Protein AF-A0A953X675-F1 (afdb_monomer_lite)

Radius of gyration: 15.77 Å; chains: 1; bounding box: 31×34×37 Å

Foldseek 3Di:
DDPCCVVDPDPPDDDDDDDDPPDDDDPCRVVVLVVVCVVVVDPHDDDDDQQDDDDPVSHVVRVCVVDPND

pLDDT: mean 90.52, std 8.03, range [54.22, 97.12]

Secondary structure (DSSP, 8-state):
--HHHHHH--TT--------TT----TTHHHHHHHHHHHH--S----------SSHHHHHHHHHHTSTT-

Structure (mmCIF, N/CA/C/O backbone):
data_AF-A0A953X675-F1
#
_entry.id   AF-A0A953X675-F1
#
loop_
_atom_site.group_PDB
_atom_site.id
_atom_site.type_symbol
_atom_site.label_atom_id
_atom_site.label_alt_id
_atom_site.label_comp_id
_atom_site.label_asym_id
_atom_site.label_entity_id
_atom_site.label_seq_id
_atom_site.pdbx_PDB_ins_code
_atom_site.Cartn_x
_atom_site.Cartn_y
_atom_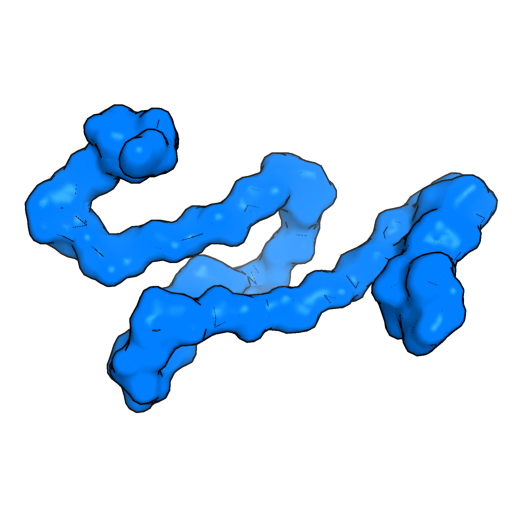site.Cartn_z
_atom_site.occupancy
_atom_site.B_iso_or_equiv
_atom_site.auth_seq_id
_atom_site.auth_comp_id
_atom_site.auth_asym_id
_atom_site.auth_atom_id
_atom_site.pdbx_PDB_model_num
ATOM 1 N N . MET A 1 1 ? 6.857 6.877 16.628 1.00 59.53 1 MET A N 1
ATOM 2 C CA . MET A 1 1 ? 5.549 6.891 15.941 1.00 59.53 1 MET A CA 1
ATOM 3 C C . MET A 1 1 ? 5.779 7.534 14.561 1.00 59.53 1 MET A C 1
ATOM 5 O O . MET A 1 1 ? 6.876 8.031 14.337 1.00 59.53 1 MET A O 1
ATOM 9 N N . ASN A 1 2 ? 4.908 7.343 13.562 1.00 82.94 2 ASN A N 1
ATOM 10 C CA . ASN A 1 2 ? 5.179 7.752 12.168 1.00 82.94 2 ASN A CA 1
ATOM 11 C C . ASN A 1 2 ? 4.865 9.250 11.970 1.00 82.94 2 ASN A C 1
ATOM 13 O O . ASN A 1 2 ? 3.745 9.653 12.275 1.00 82.94 2 ASN A O 1
ATOM 17 N N . LEU A 1 3 ? 5.795 10.038 11.408 1.00 92.81 3 LEU A N 1
ATOM 18 C CA . LEU A 1 3 ? 5.646 11.490 11.198 1.00 92.81 3 LEU A CA 1
ATOM 19 C C . LEU A 1 3 ? 4.376 11.862 10.416 1.00 92.81 3 LEU A C 1
ATOM 21 O O . LEU A 1 3 ? 3.720 12.843 10.743 1.00 92.81 3 LEU A O 1
ATOM 25 N N . ALA A 1 4 ? 3.990 11.069 9.411 1.00 91.81 4 ALA A N 1
ATOM 26 C CA . ALA A 1 4 ? 2.765 11.332 8.655 1.00 91.81 4 ALA A CA 1
ATOM 27 C C . ALA A 1 4 ? 1.504 11.159 9.521 1.00 91.81 4 ALA A C 1
ATOM 29 O O . ALA A 1 4 ? 0.549 11.916 9.396 1.00 91.81 4 ALA A O 1
ATOM 30 N N . VAL A 1 5 ? 1.502 10.184 10.432 1.00 93.81 5 VAL A N 1
ATOM 31 C CA . VAL A 1 5 ? 0.378 9.985 11.357 1.00 93.81 5 VAL A CA 1
ATOM 32 C C . VAL A 1 5 ? 0.340 11.122 12.372 1.00 93.81 5 VAL A C 1
ATOM 34 O O . VAL A 1 5 ? -0.721 11.675 12.617 1.00 93.81 5 VAL A O 1
ATOM 37 N N . GLU A 1 6 ? 1.493 11.516 12.909 1.00 94.81 6 GLU A N 1
ATOM 38 C CA . GLU A 1 6 ? 1.587 12.636 13.852 1.00 94.81 6 GLU A CA 1
ATOM 39 C C . GLU A 1 6 ? 1.125 13.965 13.238 1.00 94.81 6 GLU A C 1
ATOM 41 O O . GLU A 1 6 ? 0.471 14.753 13.912 1.00 94.81 6 GLU A O 1
ATOM 46 N N . ALA A 1 7 ? 1.438 14.206 11.963 1.00 95.69 7 ALA A N 1
ATOM 47 C CA . ALA A 1 7 ? 1.101 15.454 11.285 1.00 95.69 7 ALA A CA 1
ATOM 48 C C . ALA A 1 7 ? -0.350 15.523 10.782 1.00 95.69 7 ALA A C 1
ATOM 50 O O . ALA A 1 7 ? -0.894 16.622 10.675 1.00 95.69 7 ALA A O 1
ATOM 51 N N . PHE A 1 8 ? -0.964 14.385 10.430 1.00 94.31 8 PHE A N 1
ATOM 52 C CA . PHE A 1 8 ? -2.226 14.378 9.676 1.00 94.31 8 PHE A CA 1
ATOM 53 C C . PHE A 1 8 ? -3.367 13.587 10.317 1.00 94.31 8 PHE A C 1
ATOM 55 O O . PHE A 1 8 ? -4.514 13.775 9.916 1.00 94.31 8 PHE A O 1
ATOM 62 N N . ALA A 1 9 ? -3.097 12.700 11.277 1.00 94.81 9 ALA A N 1
ATOM 63 C CA . ALA A 1 9 ? -4.167 11.967 11.940 1.00 94.81 9 ALA A CA 1
ATOM 64 C C . ALA A 1 9 ? -4.847 12.830 13.009 1.00 94.81 9 ALA A C 1
ATOM 66 O O . ALA A 1 9 ? -4.221 13.636 13.695 1.00 94.81 9 ALA A O 1
ATOM 67 N N . SER A 1 10 ? -6.144 12.606 13.175 1.00 95.81 10 SER A N 1
ATOM 68 C CA . SER A 1 10 ? -6.962 13.176 14.245 1.00 95.81 10 SER A CA 1
ATOM 69 C C . SER A 1 10 ? -7.453 12.073 15.194 1.00 95.81 10 SER A C 1
ATOM 71 O O . SER A 1 10 ? -7.363 10.889 14.849 1.00 95.81 10 SER A O 1
ATOM 73 N N . PRO A 1 11 ? -8.017 12.414 16.367 1.00 95.44 11 PRO A N 1
ATOM 74 C CA . PRO A 1 11 ? -8.637 11.434 17.265 1.00 95.44 11 PRO A CA 1
ATOM 75 C C . PRO A 1 11 ? -9.727 10.568 16.607 1.00 95.44 11 PRO A C 1
ATOM 77 O O . PRO A 1 11 ? -9.978 9.448 17.043 1.00 95.44 11 PRO A O 1
ATOM 80 N N . GLU A 1 12 ? -10.360 11.057 15.540 1.00 96.19 12 GLU A N 1
ATOM 81 C CA . GLU A 1 12 ? -11.384 10.350 14.764 1.00 96.19 12 GLU A CA 1
ATOM 82 C C . GLU A 1 12 ? -10.793 9.433 13.679 1.00 96.19 12 GLU A C 1
ATOM 84 O O . GLU A 1 12 ? -11.526 8.681 13.032 1.00 96.19 12 GLU A O 1
ATOM 89 N N . THR A 1 13 ? -9.476 9.472 13.451 1.00 94.56 13 THR A N 1
ATOM 90 C CA . THR A 1 13 ? -8.810 8.628 12.453 1.00 94.56 13 THR A CA 1
ATOM 91 C C . THR A 1 13 ? -8.796 7.176 12.919 1.00 94.56 13 THR A C 1
ATOM 93 O O . THR A 1 13 ? -8.108 6.810 13.868 1.00 94.56 13 THR A O 1
ATOM 96 N N . ARG A 1 14 ? -9.552 6.322 12.222 1.00 93.06 14 ARG A N 1
ATOM 97 C CA . ARG A 1 14 ? -9.699 4.897 12.570 1.00 93.06 14 ARG A CA 1
ATOM 98 C C . ARG A 1 14 ? -8.766 3.971 11.799 1.00 93.06 14 ARG A C 1
ATOM 100 O O . ARG A 1 14 ? -8.448 2.889 12.281 1.00 93.06 14 ARG A O 1
ATOM 107 N N . TYR A 1 15 ? -8.356 4.385 10.605 1.00 93.75 15 TYR A N 1
ATOM 108 C CA . TYR A 1 15 ? -7.546 3.583 9.696 1.00 93.75 15 TYR A CA 1
ATOM 109 C C . TYR A 1 15 ? -6.447 4.444 9.085 1.00 93.75 15 TYR A C 1
ATOM 111 O O . TYR A 1 15 ? -6.682 5.595 8.722 1.00 93.75 15 TYR A O 1
ATOM 119 N N . VAL A 1 16 ? -5.262 3.859 8.934 1.00 93.75 16 VAL A N 1
ATOM 120 C CA . VAL A 1 16 ? -4.142 4.447 8.199 1.00 93.75 16 VAL A CA 1
ATOM 121 C C . VAL A 1 16 ? -3.770 3.472 7.094 1.00 93.75 16 VAL A C 1
ATOM 123 O O . VAL A 1 16 ? -3.427 2.325 7.371 1.00 93.75 16 VAL A O 1
ATOM 126 N N . VAL A 1 17 ? -3.834 3.930 5.846 1.00 93.12 17 VAL A N 1
ATOM 127 C CA . VAL A 1 17 ? -3.403 3.153 4.681 1.00 93.12 17 VAL A CA 1
ATOM 128 C C . VAL A 1 17 ? -2.102 3.756 4.177 1.00 93.12 17 VAL A C 1
ATOM 130 O O . VAL A 1 17 ? -2.041 4.945 3.870 1.00 93.12 17 VAL A O 1
ATOM 133 N N . ARG A 1 18 ? -1.046 2.944 4.132 1.00 92.00 18 ARG A N 1
ATOM 134 C CA . ARG A 1 18 ? 0.240 3.348 3.564 1.00 92.00 18 ARG A CA 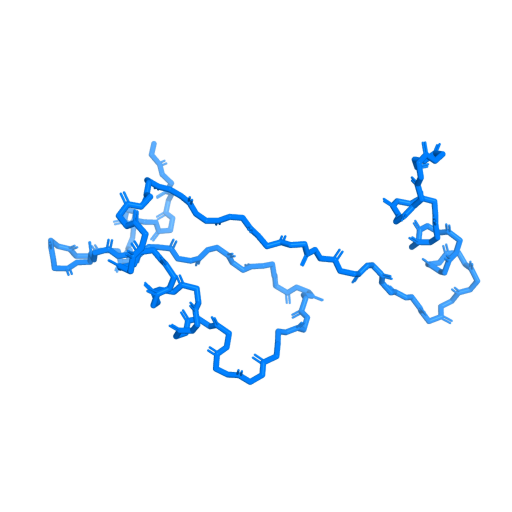1
ATOM 135 C C . ARG A 1 18 ? 0.258 2.984 2.088 1.00 92.00 18 ARG A C 1
ATOM 137 O O . ARG A 1 18 ? 0.008 1.831 1.750 1.00 92.00 18 ARG A O 1
ATOM 144 N N . CYS A 1 19 ? 0.578 3.965 1.257 1.00 90.75 19 CYS A N 1
ATOM 145 C CA . CYS A 1 19 ? 0.715 3.800 -0.180 1.00 90.75 19 CYS A CA 1
ATOM 146 C C . CYS A 1 19 ? 2.098 4.282 -0.612 1.00 90.75 19 CYS A C 1
ATOM 148 O O . CYS A 1 19 ? 2.561 5.332 -0.157 1.00 90.75 19 CYS A O 1
ATOM 150 N N . ASP A 1 20 ? 2.729 3.530 -1.501 1.00 90.12 20 ASP A N 1
ATOM 151 C CA . ASP A 1 20 ? 3.973 3.913 -2.141 1.00 90.12 20 ASP A CA 1
ATOM 152 C C . ASP A 1 20 ? 3.680 4.940 -3.236 1.00 90.12 20 ASP A 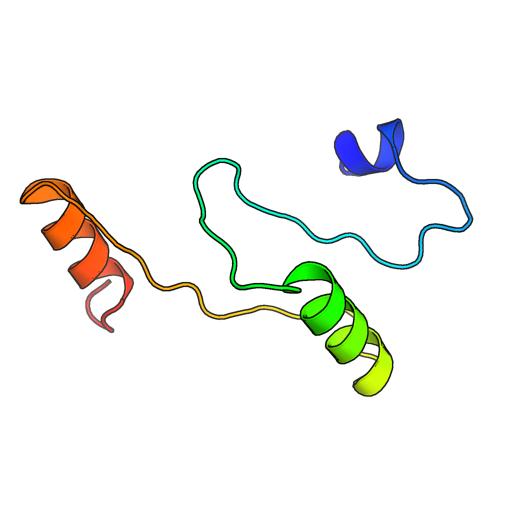C 1
ATOM 154 O O . ASP A 1 20 ? 2.743 4.800 -4.023 1.00 90.12 20 ASP A O 1
ATOM 158 N N . ALA A 1 21 ? 4.495 5.993 -3.293 1.00 90.94 21 ALA A N 1
ATOM 159 C CA . ALA A 1 21 ? 4.287 7.108 -4.219 1.00 90.94 21 ALA A CA 1
ATOM 160 C C . ALA A 1 21 ? 4.436 6.719 -5.703 1.00 90.94 21 ALA A C 1
ATOM 162 O O . ALA A 1 21 ? 4.019 7.470 -6.579 1.00 90.94 21 ALA A O 1
ATOM 163 N N . HIS A 1 22 ? 5.060 5.573 -5.980 1.00 89.06 22 HIS A N 1
ATOM 164 C CA . HIS A 1 22 ? 5.371 5.088 -7.324 1.00 89.06 22 HIS A CA 1
ATOM 165 C C . HIS A 1 22 ? 4.492 3.905 -7.761 1.00 89.06 22 HIS A C 1
ATOM 167 O O . HIS A 1 22 ? 4.678 3.385 -8.859 1.00 89.06 22 HIS A O 1
ATOM 173 N N . SER A 1 23 ? 3.541 3.475 -6.929 1.00 90.56 23 SER A N 1
ATOM 174 C CA . SER A 1 23 ? 2.648 2.359 -7.241 1.00 90.56 23 SER A CA 1
ATOM 175 C C . SER A 1 23 ? 1.333 2.836 -7.847 1.00 90.56 23 SER A C 1
ATOM 177 O O . SER A 1 23 ? 0.835 3.923 -7.552 1.00 90.56 23 SER A O 1
ATOM 179 N N . ILE A 1 24 ? 0.738 1.980 -8.677 1.00 92.25 24 ILE A N 1
ATOM 180 C CA . ILE A 1 24 ? -0.598 2.185 -9.233 1.00 92.25 24 ILE A CA 1
ATOM 181 C C . ILE A 1 24 ? -1.556 1.265 -8.485 1.00 92.25 24 ILE A C 1
ATOM 183 O O . ILE A 1 24 ? -1.366 0.051 -8.447 1.00 92.25 24 ILE A O 1
ATOM 187 N N . TYR A 1 25 ? -2.598 1.849 -7.901 1.00 93.38 25 TYR A N 1
ATOM 188 C CA . TYR A 1 25 ? -3.608 1.114 -7.148 1.00 93.38 25 TYR A CA 1
ATOM 189 C C . TYR A 1 25 ? -4.898 0.973 -7.960 1.00 93.38 25 TYR A C 1
ATOM 191 O O . TYR A 1 25 ? -5.272 1.908 -8.675 1.00 93.38 25 TYR A O 1
ATOM 199 N N . PRO A 1 26 ? -5.610 -0.163 -7.848 1.00 93.06 26 PRO A N 1
ATOM 200 C CA . PRO A 1 26 ? -6.882 -0.344 -8.530 1.00 93.06 26 PRO A CA 1
ATOM 201 C C . PRO A 1 26 ? -7.937 0.628 -7.997 1.00 93.06 26 PRO A C 1
ATOM 203 O O . PRO A 1 26 ? -7.837 1.167 -6.890 1.00 93.06 26 PRO A O 1
ATOM 206 N N . GLU A 1 27 ? -9.009 0.806 -8.763 1.00 96.50 27 GLU A N 1
ATOM 207 C CA . GLU A 1 27 ? -10.108 1.672 -8.355 1.00 96.50 27 GLU A CA 1
ATOM 208 C C . GLU A 1 27 ? -10.662 1.271 -6.976 1.00 96.50 27 GLU A C 1
ATOM 210 O O . GLU A 1 27 ? -10.855 0.081 -6.663 1.00 96.50 27 GLU A O 1
ATOM 215 N N . ASN A 1 28 ? -10.929 2.288 -6.152 1.00 96.19 28 ASN A N 1
ATOM 216 C CA . ASN A 1 28 ? -11.463 2.156 -4.799 1.00 96.19 28 ASN A CA 1
ATOM 217 C C . ASN A 1 28 ? -10.567 1.342 -3.844 1.00 96.19 28 ASN A C 1
ATOM 219 O O . ASN A 1 28 ? -11.058 0.831 -2.838 1.00 96.19 28 ASN A O 1
ATOM 223 N N . PHE A 1 29 ? -9.263 1.218 -4.124 1.00 94.75 29 PHE A N 1
ATOM 224 C CA . PHE A 1 29 ? -8.321 0.435 -3.311 1.00 94.75 29 PHE A CA 1
ATOM 225 C C . PHE A 1 29 ? -8.385 0.763 -1.812 1.00 94.75 29 PHE A C 1
ATOM 227 O O . PHE A 1 29 ? -8.576 -0.137 -0.997 1.00 94.75 29 PHE A O 1
ATOM 234 N N . ILE A 1 30 ? -8.316 2.047 -1.445 1.00 94.94 30 ILE A N 1
ATOM 235 C CA . ILE A 1 30 ? -8.345 2.485 -0.038 1.00 94.94 30 ILE A CA 1
ATOM 236 C C . ILE A 1 30 ? -9.644 2.040 0.652 1.00 94.94 30 ILE A C 1
ATOM 238 O O . ILE A 1 30 ? -9.603 1.518 1.765 1.00 94.94 30 ILE A O 1
ATOM 242 N N . LEU A 1 31 ? -10.791 2.183 -0.024 1.00 96.06 31 LEU A N 1
ATOM 243 C CA . LEU A 1 31 ? -12.093 1.763 0.505 1.00 96.06 31 LEU A CA 1
ATOM 244 C C . LEU A 1 31 ? -12.164 0.244 0.690 1.00 96.06 31 LEU A C 1
ATOM 246 O O . LEU A 1 31 ? -12.679 -0.224 1.703 1.00 96.06 31 LEU A O 1
ATOM 250 N N . LYS A 1 32 ? -11.612 -0.530 -0.252 1.00 95.69 32 LYS A N 1
ATOM 251 C CA . LYS A 1 32 ? -11.558 -1.997 -0.164 1.00 95.69 32 LYS A CA 1
ATOM 252 C C . LYS A 1 32 ? -10.706 -2.458 1.020 1.00 95.69 32 LYS A C 1
ATOM 254 O O . LYS A 1 32 ? -11.146 -3.319 1.777 1.00 95.69 32 LYS A O 1
ATOM 259 N N . VAL A 1 33 ? -9.528 -1.863 1.221 1.00 95.31 33 VAL A N 1
ATOM 260 C CA . VAL A 1 33 ? -8.634 -2.202 2.345 1.00 95.31 33 VAL A CA 1
ATOM 261 C C . VAL A 1 33 ? -9.256 -1.814 3.689 1.00 95.31 33 VAL A C 1
ATOM 263 O O . VAL A 1 33 ? -9.279 -2.628 4.612 1.00 95.31 33 VAL A O 1
ATOM 266 N N . ALA A 1 34 ? -9.818 -0.606 3.801 1.00 95.50 34 ALA A N 1
ATOM 267 C CA . ALA A 1 34 ? -10.514 -0.175 5.014 1.00 95.50 34 ALA A CA 1
ATOM 268 C C . ALA A 1 34 ? -11.730 -1.069 5.324 1.00 95.50 34 ALA A C 1
ATOM 270 O O . ALA A 1 34 ? -11.938 -1.464 6.472 1.00 95.50 34 ALA A O 1
ATOM 271 N N . GLY A 1 35 ? -12.491 -1.453 4.294 1.00 96.44 35 GLY A N 1
ATOM 272 C CA . GLY A 1 35 ? -13.596 -2.401 4.412 1.00 96.44 35 GLY A CA 1
ATOM 273 C C . GLY A 1 35 ? -13.145 -3.778 4.905 1.00 96.44 35 GLY A C 1
ATOM 274 O O . GLY A 1 35 ? -13.778 -4.337 5.798 1.00 96.44 35 GLY A O 1
ATOM 275 N N . ALA A 1 36 ? -12.025 -4.301 4.397 1.00 95.75 36 ALA A N 1
ATOM 276 C CA . ALA A 1 36 ? -11.463 -5.576 4.844 1.00 95.75 36 ALA A CA 1
ATOM 277 C C . ALA A 1 36 ? -11.042 -5.538 6.324 1.00 95.75 36 ALA A C 1
ATOM 279 O O . ALA A 1 36 ? -11.370 -6.458 7.075 1.00 95.75 36 ALA A O 1
ATOM 280 N N . LEU A 1 37 ? -10.387 -4.460 6.772 1.00 96.19 37 LEU A N 1
ATOM 281 C CA . LEU A 1 37 ? -10.062 -4.249 8.191 1.00 96.19 37 LEU A CA 1
ATOM 282 C C . LEU A 1 37 ? -11.322 -4.227 9.061 1.00 96.19 37 LEU A C 1
ATOM 284 O O . LEU A 1 37 ? -11.365 -4.855 10.117 1.00 96.19 37 LEU A O 1
ATOM 288 N N . GLN A 1 38 ? -12.365 -3.528 8.609 1.00 96.00 38 GLN A N 1
ATOM 289 C CA . GLN A 1 38 ? -13.626 -3.446 9.339 1.00 96.00 38 GLN A CA 1
ATOM 290 C C . GLN A 1 38 ? -14.333 -4.803 9.447 1.00 96.00 38 GLN A C 1
ATOM 292 O O . GLN A 1 38 ? -14.840 -5.127 10.515 1.00 96.00 38 GLN A O 1
ATOM 297 N N . GLN A 1 39 ? -14.375 -5.580 8.363 1.00 97.12 39 GLN A N 1
ATOM 298 C CA . GLN A 1 39 ? -15.069 -6.872 8.311 1.00 97.12 39 GLN A CA 1
ATOM 299 C C . GLN A 1 39 ? -14.347 -7.966 9.099 1.00 97.12 39 GLN A C 1
ATOM 301 O O . GLN A 1 39 ? -14.987 -8.816 9.710 1.00 97.12 39 GLN A O 1
ATOM 306 N N . THR A 1 40 ? -13.015 -7.962 9.068 1.00 96.06 40 THR A N 1
ATOM 307 C CA . THR A 1 40 ? -12.201 -9.008 9.703 1.00 96.06 40 THR A CA 1
ATOM 308 C C . THR A 1 40 ? -11.848 -8.697 11.151 1.00 96.06 40 THR A C 1
ATOM 310 O O . THR A 1 40 ? -11.396 -9.588 11.865 1.00 96.06 40 THR A O 1
ATOM 313 N N . HIS A 1 41 ? -12.012 -7.441 11.584 1.00 94.56 41 HIS A N 1
ATOM 314 C CA . HIS A 1 41 ? -11.495 -6.935 12.859 1.00 94.56 41 HIS A CA 1
ATOM 315 C C . HIS A 1 41 ? -9.986 -7.177 13.046 1.00 94.56 41 HIS A C 1
ATOM 317 O O . HIS A 1 41 ? -9.488 -7.206 14.172 1.00 94.56 41 HIS A O 1
ATOM 323 N N . ALA A 1 42 ? -9.246 -7.351 11.947 1.00 95.69 42 ALA A N 1
ATOM 324 C CA . ALA A 1 42 ? -7.807 -7.531 11.987 1.00 95.69 42 ALA A CA 1
ATOM 325 C C . ALA A 1 42 ? -7.111 -6.239 12.439 1.00 95.69 42 ALA A C 1
ATOM 327 O O . ALA A 1 42 ? -7.550 -5.130 12.131 1.00 95.69 42 ALA A O 1
ATOM 328 N N . ALA A 1 43 ? -5.977 -6.381 13.126 1.00 93.75 43 ALA A N 1
ATOM 329 C CA . ALA A 1 43 ? -5.137 -5.240 13.492 1.00 93.75 43 ALA A CA 1
ATOM 330 C C . ALA A 1 43 ? -4.397 -4.637 12.280 1.00 93.75 43 ALA A C 1
ATOM 332 O O . ALA A 1 43 ? -3.982 -3.482 12.320 1.00 93.75 43 ALA A O 1
ATOM 333 N N . SER A 1 44 ? -4.213 -5.419 11.211 1.00 93.44 44 SER A N 1
ATOM 334 C CA . SER A 1 44 ? -3.574 -4.998 9.964 1.00 93.44 44 SER A CA 1
ATOM 335 C C . SER A 1 44 ? -4.050 -5.871 8.803 1.00 93.44 44 SER A C 1
ATOM 337 O O . SER A 1 44 ? -4.346 -7.051 8.991 1.00 93.44 44 SER A O 1
ATOM 339 N N . VAL A 1 45 ? -4.095 -5.293 7.605 1.00 93.25 45 VAL A N 1
ATOM 340 C CA . VAL A 1 45 ? -4.330 -5.996 6.342 1.00 93.25 45 VAL A CA 1
ATOM 341 C C . VAL A 1 45 ? -3.128 -5.733 5.450 1.00 93.25 45 VAL A C 1
ATOM 343 O O . VAL A 1 45 ? -2.728 -4.586 5.257 1.00 93.25 45 VAL A O 1
ATOM 346 N N . VAL A 1 46 ? -2.569 -6.807 4.904 1.00 91.81 46 VAL A N 1
ATOM 347 C CA . VAL A 1 46 ? -1.535 -6.752 3.872 1.00 91.81 46 VAL A CA 1
ATOM 348 C C . VAL A 1 46 ? -2.142 -7.195 2.552 1.00 91.81 46 VAL A C 1
ATOM 350 O O . VAL A 1 46 ? -3.006 -8.073 2.523 1.00 91.81 46 VAL A O 1
ATOM 353 N N . VAL A 1 47 ? -1.706 -6.568 1.466 1.00 89.19 47 VAL A N 1
ATOM 354 C CA . VAL A 1 47 ? -2.133 -6.917 0.112 1.00 89.19 47 VAL A CA 1
ATOM 355 C C . VAL A 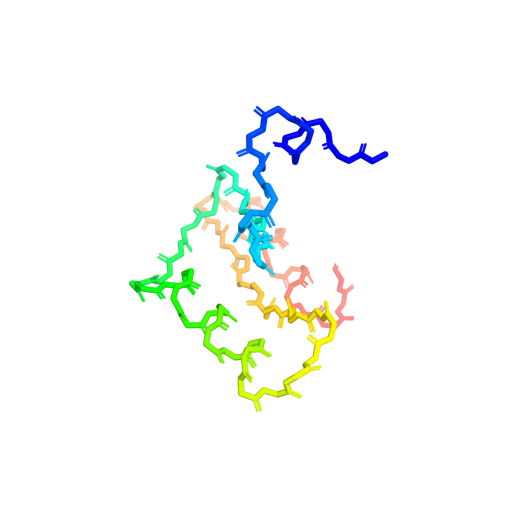1 47 ? -0.929 -7.432 -0.669 1.00 89.19 47 VAL A C 1
ATOM 357 O O . VAL A 1 47 ? 0.167 -6.896 -0.491 1.00 89.19 47 VAL A O 1
ATOM 360 N N . PRO A 1 48 ? -1.100 -8.455 -1.520 1.00 88.69 48 PRO A N 1
ATOM 361 C CA . PRO A 1 48 ? -0.071 -8.784 -2.492 1.00 88.69 48 PRO A CA 1
ATOM 362 C C . PRO A 1 48 ? 0.109 -7.595 -3.442 1.00 88.69 48 PRO A C 1
ATOM 364 O O . PRO A 1 48 ? -0.872 -6.952 -3.831 1.00 88.69 48 PRO A O 1
ATOM 367 N N . MET A 1 49 ? 1.356 -7.305 -3.799 1.00 87.25 49 MET A N 1
ATOM 368 C CA . MET A 1 49 ? 1.688 -6.369 -4.869 1.00 87.25 49 MET A CA 1
ATOM 369 C C . MET A 1 49 ? 2.275 -7.152 -6.038 1.00 87.25 49 MET A C 1
ATOM 371 O O . MET A 1 49 ? 2.881 -8.194 -5.818 1.00 87.25 49 MET A O 1
ATOM 375 N N . ASP A 1 50 ? 2.061 -6.647 -7.248 1.00 88.69 50 ASP A N 1
ATOM 376 C CA . ASP A 1 50 ? 2.596 -7.203 -8.492 1.00 88.69 50 ASP A CA 1
ATOM 377 C C . ASP A 1 50 ? 3.676 -6.243 -8.998 1.00 88.69 50 ASP A C 1
ATOM 379 O O . ASP A 1 50 ? 3.392 -5.059 -9.238 1.00 88.69 50 ASP A O 1
ATOM 383 N N . ALA A 1 51 ? 4.923 -6.704 -9.073 1.00 89.56 51 ALA A N 1
ATOM 384 C CA . ALA A 1 51 ? 6.014 -5.879 -9.554 1.00 89.56 51 ALA A CA 1
ATOM 385 C C . ALA A 1 51 ? 5.967 -5.831 -11.083 1.00 89.56 51 ALA A C 1
ATOM 387 O O . ALA A 1 51 ? 5.807 -6.828 -11.779 1.00 89.56 51 ALA A O 1
ATOM 388 N N . THR A 1 52 ? 6.120 -4.638 -11.654 1.00 90.19 52 THR A N 1
ATOM 389 C CA . THR A 1 52 ? 6.098 -4.467 -13.111 1.00 90.19 52 THR A CA 1
ATOM 390 C C . THR A 1 52 ? 7.227 -3.553 -13.569 1.00 90.19 52 THR A C 1
ATOM 392 O O . THR A 1 52 ? 7.786 -2.785 -12.786 1.00 90.19 52 THR A O 1
ATOM 395 N N . GLY A 1 53 ? 7.590 -3.651 -14.850 1.00 90.19 53 GLY A N 1
ATOM 396 C CA . GLY A 1 53 ? 8.712 -2.919 -15.427 1.00 90.19 53 GLY A CA 1
ATOM 397 C C . GLY A 1 53 ? 8.564 -2.693 -16.927 1.00 90.19 53 GLY A C 1
ATOM 398 O O . GLY A 1 53 ? 7.933 -3.484 -1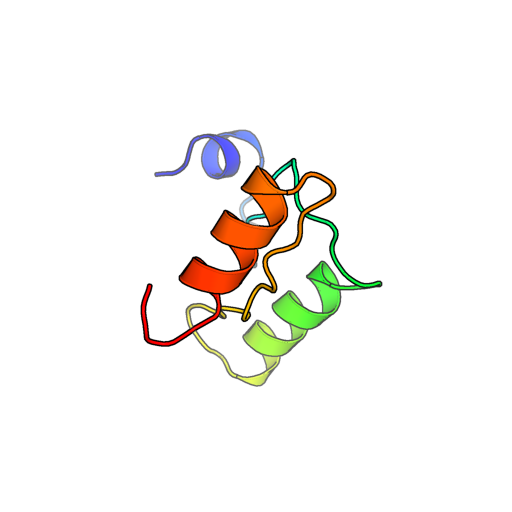7.631 1.00 90.19 53 GLY A O 1
ATOM 399 N N . GLN A 1 54 ? 9.164 -1.620 -17.436 1.00 92.31 54 GLN A N 1
ATOM 400 C CA . GLN A 1 54 ? 9.153 -1.269 -18.857 1.00 92.31 54 GLN A CA 1
ATOM 401 C C . GLN A 1 54 ? 10.464 -1.662 -19.545 1.00 92.31 54 GLN A C 1
ATOM 403 O O . GLN A 1 54 ? 10.439 -2.220 -20.648 1.00 92.31 54 GLN A O 1
ATOM 408 N N . THR A 1 55 ? 11.604 -1.442 -18.885 1.00 94.94 55 THR A N 1
ATOM 409 C CA . THR A 1 55 ? 12.930 -1.795 -19.420 1.00 94.94 55 THR A CA 1
ATOM 410 C C . THR A 1 55 ? 13.292 -3.261 -19.167 1.00 94.94 55 THR A C 1
ATOM 412 O O . THR A 1 55 ? 12.692 -3.933 -18.329 1.00 94.94 55 THR A O 1
ATOM 415 N N . CYS A 1 56 ? 14.291 -3.789 -19.889 1.00 93.38 56 CYS A N 1
ATOM 416 C CA . CYS A 1 56 ? 14.760 -5.167 -19.682 1.00 93.38 56 CYS A CA 1
ATOM 417 C C . CYS A 1 56 ? 15.227 -5.409 -18.241 1.00 93.38 56 CYS A C 1
ATOM 419 O O . CYS A 1 56 ? 14.960 -6.469 -17.684 1.00 93.38 56 CYS A O 1
ATOM 421 N N . PHE A 1 57 ? 15.893 -4.421 -17.637 1.00 92.56 57 PHE A N 1
ATOM 422 C CA . PHE A 1 57 ? 16.356 -4.515 -16.256 1.00 92.56 57 PHE A CA 1
ATOM 423 C C . PHE A 1 57 ? 15.192 -4.476 -15.258 1.00 92.56 57 PHE A C 1
ATOM 425 O O . PHE A 1 57 ? 15.114 -5.339 -14.391 1.00 92.56 57 PHE A O 1
ATOM 432 N N . GLU A 1 58 ? 14.243 -3.545 -15.411 1.00 92.69 58 GLU A N 1
ATOM 433 C CA . GLU A 1 58 ? 13.061 -3.479 -14.537 1.00 92.69 58 GLU A CA 1
ATOM 434 C C . GLU A 1 58 ? 12.223 -4.757 -14.609 1.00 92.69 58 GLU A C 1
ATOM 436 O O . GLU A 1 58 ? 11.765 -5.241 -13.583 1.00 92.69 58 GLU A O 1
ATOM 441 N N . LYS A 1 59 ? 12.052 -5.335 -15.805 1.00 92.25 59 LYS A N 1
ATOM 442 C CA . LYS A 1 59 ? 11.328 -6.602 -15.986 1.00 92.25 59 LYS A CA 1
ATOM 443 C C . LYS A 1 59 ? 12.047 -7.782 -15.342 1.00 92.25 59 LYS A C 1
ATOM 445 O O . LYS A 1 59 ? 11.389 -8.630 -14.752 1.00 92.25 59 LYS A O 1
ATOM 450 N N . ALA A 1 60 ? 13.375 -7.843 -15.450 1.00 89.88 60 ALA A N 1
ATOM 451 C CA . ALA A 1 60 ? 14.160 -8.874 -14.776 1.00 89.88 60 ALA A CA 1
ATOM 452 C C . ALA A 1 60 ? 14.032 -8.758 -13.249 1.00 89.88 60 ALA A C 1
ATOM 454 O O . ALA A 1 60 ? 13.812 -9.765 -12.584 1.00 89.88 60 ALA A O 1
ATOM 455 N N . ASN A 1 61 ? 14.087 -7.532 -12.717 1.00 90.00 61 ASN A N 1
ATOM 456 C CA . ASN A 1 61 ? 13.847 -7.274 -11.298 1.00 90.00 61 ASN A CA 1
ATOM 457 C C . ASN A 1 61 ? 12.416 -7.622 -10.874 1.00 90.00 61 ASN A C 1
ATOM 459 O O . ASN A 1 61 ? 12.240 -8.236 -9.836 1.00 90.00 61 ASN A O 1
ATOM 463 N N . ALA A 1 62 ? 11.399 -7.263 -11.657 1.00 89.56 62 ALA A N 1
ATOM 464 C CA . ALA A 1 62 ? 10.015 -7.627 -11.364 1.00 89.56 62 ALA A CA 1
ATOM 465 C C . ALA A 1 62 ? 9.825 -9.153 -11.313 1.00 89.56 62 ALA A C 1
ATOM 467 O O . ALA A 1 62 ? 9.215 -9.685 -10.395 1.00 89.56 62 ALA A O 1
ATOM 468 N N . TRP A 1 63 ? 10.420 -9.875 -12.266 1.00 87.06 63 TRP A N 1
ATOM 469 C CA . TRP A 1 63 ? 10.315 -11.330 -12.314 1.00 87.06 63 TRP A CA 1
ATOM 470 C C . TRP A 1 63 ? 10.966 -12.017 -11.111 1.00 87.06 63 TRP A C 1
ATOM 472 O O . TRP A 1 63 ? 10.417 -12.987 -10.599 1.00 87.06 63 TRP A O 1
ATOM 482 N N . ILE A 1 64 ? 12.130 -11.541 -10.663 1.00 86.12 64 ILE A N 1
ATOM 483 C CA . ILE A 1 64 ? 12.861 -12.195 -9.574 1.00 86.12 64 ILE A CA 1
ATOM 484 C C . ILE A 1 64 ? 12.057 -12.066 -8.261 1.00 86.12 64 ILE A C 1
ATOM 486 O O . ILE A 1 64 ? 11.740 -13.097 -7.663 1.00 86.12 64 ILE A O 1
ATOM 490 N N . VAL A 1 65 ? 11.535 -10.862 -7.958 1.00 81.06 65 VAL A N 1
ATOM 491 C CA . VAL A 1 65 ? 10.783 -10.567 -6.716 1.00 81.06 65 VAL A CA 1
ATOM 492 C C . VAL A 1 65 ? 9.410 -11.227 -6.624 1.00 81.06 65 VAL A C 1
ATOM 494 O O . VAL A 1 65 ? 8.942 -11.503 -5.519 1.00 81.06 65 VA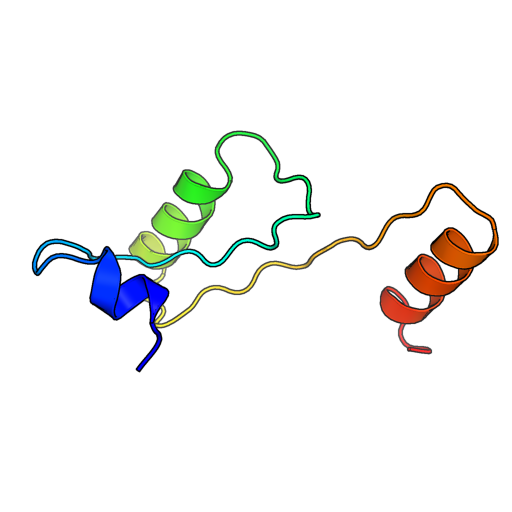L A O 1
ATOM 497 N N . ASP A 1 66 ? 8.777 -11.515 -7.763 1.00 78.62 66 ASP A N 1
ATOM 498 C CA . ASP A 1 66 ? 7.461 -12.164 -7.815 1.00 78.62 66 ASP A CA 1
ATOM 499 C C . ASP A 1 66 ? 7.551 -13.695 -7.924 1.00 78.62 66 ASP A C 1
ATOM 501 O O . ASP A 1 66 ? 6.533 -14.395 -7.959 1.00 78.62 66 ASP A O 1
ATOM 505 N N . THR A 1 67 ? 8.766 -14.253 -7.948 1.00 74.75 67 THR A N 1
ATOM 506 C CA . THR A 1 67 ? 8.989 -15.702 -7.959 1.00 74.75 67 THR A CA 1
ATOM 507 C C . THR A 1 67 ? 9.593 -16.187 -6.642 1.00 74.75 67 THR A C 1
ATOM 509 O O . THR A 1 67 ? 10.258 -15.434 -5.935 1.00 74.75 67 THR A O 1
ATOM 512 N N . PRO A 1 68 ? 9.462 -17.485 -6.307 1.00 71.94 68 PRO A N 1
ATOM 513 C CA . PRO A 1 68 ? 10.134 -18.057 -5.137 1.00 71.94 68 PRO A CA 1
ATOM 514 C C . PRO A 1 68 ? 11.669 -17.984 -5.176 1.00 71.94 68 PRO A C 1
ATOM 516 O O . PRO A 1 68 ? 12.310 -18.362 -4.198 1.00 71.94 68 PRO A O 1
ATOM 519 N N . PHE A 1 69 ? 12.257 -17.580 -6.307 1.00 67.69 69 PHE A N 1
ATOM 520 C CA . PHE A 1 69 ? 13.702 -17.461 -6.476 1.00 67.69 69 PHE A CA 1
ATOM 521 C C . PHE A 1 69 ? 14.260 -16.127 -5.958 1.00 67.69 69 PHE A C 1
ATOM 523 O O . PHE A 1 69 ? 15.457 -16.091 -5.670 1.00 67.69 69 PHE A O 1
ATOM 530 N N . GLY A 1 70 ? 13.392 -15.127 -5.734 1.00 54.22 70 GLY A N 1
ATOM 531 C CA . GLY A 1 70 ? 13.690 -13.900 -4.989 1.00 54.22 70 GLY A CA 1
ATOM 532 C C . GLY A 1 70 ? 14.156 -12.740 -5.836 1.00 54.22 70 GLY A C 1
ATOM 533 O O . GLY A 1 70 ? 15.175 -12.911 -6.527 1.00 54.22 70 GLY A O 1
#

Sequence (70 aa):
MNLAVEAFASPETRYVVRCDAHSIYPENFILKVAGALQQTHAASVVVPMDATGQTCFEKANAWIVDTPFG